Protein AF-A0A4U3FBT4-F1 (afdb_monomer_lite)

Secondary structure (DSSP, 8-state):
-----------HHHHHHHHHHHHHH--HHHHHHHHHHTHHHHHHHGGGSSS-HHHHHHHHHHHHHHHHHH----

Sequence (74 aa):
MEAQKLAVSLSEDQFVNLLHMVQQHGDQAAMLELLHYYEEDMKHLSKYLRMPYEDAMQTLRTELLELVTTGLAE

Structure (mmCIF, N/CA/C/O backbone):
data_AF-A0A4U3FBT4-F1
#
_entry.id   AF-A0A4U3FBT4-F1
#
loop_
_atom_site.group_PDB
_atom_site.id
_atom_site.type_symbol
_atom_site.label_atom_id
_atom_site.label_alt_id
_atom_site.label_comp_id
_atom_site.label_asym_id
_atom_site.label_entity_id
_atom_site.label_seq_id
_atom_site.pdbx_PDB_ins_code
_atom_site.Cartn_x
_atom_site.Cartn_y
_atom_site.Cartn_z
_atom_site.occupancy
_atom_site.B_iso_or_equiv
_atom_site.auth_seq_id
_atom_site.auth_comp_id
_atom_site.auth_asym_id
_atom_site.auth_atom_id
_atom_site.pdbx_PDB_model_num
ATOM 1 N N . MET A 1 1 ? 22.649 -21.065 7.897 1.00 41.88 1 MET A N 1
ATOM 2 C CA . MET A 1 1 ? 21.199 -21.142 8.160 1.00 41.88 1 MET A CA 1
ATOM 3 C C . MET A 1 1 ? 20.519 -20.398 7.034 1.00 41.88 1 MET A C 1
ATOM 5 O O . MET A 1 1 ? 20.585 -19.178 6.993 1.00 41.88 1 MET A O 1
ATOM 9 N N . GLU A 1 2 ? 20.014 -21.139 6.056 1.00 38.06 2 GLU A N 1
ATOM 10 C CA . GLU A 1 2 ? 19.294 -20.584 4.912 1.00 38.06 2 GLU A CA 1
ATOM 11 C C . GLU A 1 2 ? 17.929 -20.104 5.400 1.00 38.06 2 GLU A C 1
ATOM 13 O O . GLU A 1 2 ? 17.095 -20.901 5.831 1.00 38.06 2 GLU A O 1
ATOM 18 N N . ALA A 1 3 ? 17.725 -18.787 5.395 1.00 39.78 3 ALA A N 1
ATOM 19 C CA . ALA A 1 3 ? 16.409 -18.208 5.591 1.00 39.78 3 ALA A CA 1
ATOM 20 C C . ALA A 1 3 ? 15.578 -18.575 4.358 1.00 39.78 3 ALA A C 1
ATOM 22 O O . ALA A 1 3 ? 15.673 -17.929 3.315 1.00 39.78 3 ALA A O 1
ATOM 23 N N . GLN A 1 4 ? 14.818 -19.665 4.466 1.00 41.19 4 GLN A N 1
ATOM 24 C CA . GLN A 1 4 ? 13.739 -19.973 3.541 1.00 41.19 4 GLN A CA 1
ATOM 25 C C . GLN A 1 4 ? 12.819 -18.756 3.541 1.00 41.19 4 GLN A C 1
ATOM 27 O O . GLN A 1 4 ? 12.105 -18.505 4.511 1.00 41.19 4 GLN A O 1
ATOM 32 N N . LYS A 1 5 ? 12.908 -17.961 2.472 1.00 42.31 5 LYS A N 1
ATOM 33 C CA . LYS A 1 5 ? 11.925 -16.946 2.114 1.00 42.31 5 LYS A CA 1
ATOM 34 C C . LYS A 1 5 ? 10.627 -17.714 1.895 1.00 42.31 5 LYS A C 1
ATOM 36 O O . LYS A 1 5 ? 10.370 -18.222 0.808 1.00 42.31 5 LYS A O 1
ATOM 41 N N . LEU A 1 6 ? 9.884 -17.904 2.981 1.00 44.50 6 LEU A N 1
ATOM 42 C CA . LEU A 1 6 ? 8.508 -18.350 2.952 1.00 44.50 6 LEU A CA 1
ATOM 43 C C . LEU A 1 6 ? 7.811 -17.343 2.046 1.00 44.50 6 LEU A C 1
ATOM 45 O O . LEU A 1 6 ? 7.625 -16.192 2.431 1.00 44.50 6 LEU A O 1
ATOM 49 N N . ALA A 1 7 ? 7.527 -17.745 0.811 1.00 50.62 7 ALA A N 1
ATOM 50 C CA . ALA A 1 7 ? 6.497 -17.095 0.032 1.00 50.62 7 ALA A CA 1
ATOM 51 C C . ALA A 1 7 ? 5.252 -17.189 0.914 1.00 50.62 7 ALA A C 1
ATOM 53 O O . ALA A 1 7 ? 4.711 -18.281 1.106 1.00 50.62 7 ALA A O 1
ATOM 54 N N . VAL A 1 8 ? 4.934 -16.085 1.590 1.00 57.00 8 VAL A N 1
ATOM 55 C CA . VAL A 1 8 ? 3.805 -15.978 2.505 1.00 57.00 8 VAL A CA 1
ATOM 56 C C . VAL A 1 8 ? 2.578 -16.234 1.647 1.00 57.00 8 VAL A C 1
ATOM 58 O O . VAL A 1 8 ? 2.119 -15.362 0.921 1.00 57.00 8 VAL A O 1
ATOM 61 N N . SER A 1 9 ? 2.103 -17.474 1.657 1.00 62.31 9 SER A N 1
ATOM 62 C CA . SER A 1 9 ? 0.803 -17.817 1.105 1.00 62.31 9 SER A CA 1
ATOM 63 C C . SER A 1 9 ? -0.199 -17.335 2.136 1.00 62.31 9 SER A C 1
ATOM 65 O O . SER A 1 9 ? -0.473 -17.999 3.133 1.00 62.31 9 SER A O 1
ATOM 67 N N . LEU A 1 10 ? -0.650 -16.101 1.947 1.00 74.62 10 LEU A N 1
ATOM 68 C CA . LEU A 1 10 ? -1.691 -15.517 2.763 1.00 74.62 10 LEU A CA 1
ATOM 69 C C . LEU A 1 10 ? -2.992 -16.265 2.454 1.00 74.62 10 LEU A C 1
ATOM 71 O O . LEU A 1 10 ? -3.491 -16.225 1.330 1.00 74.62 10 LEU A O 1
ATOM 75 N N . SER A 1 11 ? -3.515 -16.996 3.434 1.00 81.38 11 SER A N 1
ATOM 76 C CA . SER A 1 11 ? -4.829 -17.631 3.310 1.00 81.38 11 SER A CA 1
ATOM 77 C C . SER A 1 11 ? -5.918 -16.568 3.156 1.00 81.38 11 SER A C 1
ATOM 79 O O . SER A 1 11 ? -5.803 -15.480 3.716 1.00 81.38 11 SER A O 1
ATOM 81 N N . GLU A 1 12 ? -7.009 -16.901 2.465 1.00 81.62 12 GLU A N 1
ATOM 82 C CA . GLU A 1 12 ? -8.133 -15.978 2.231 1.00 8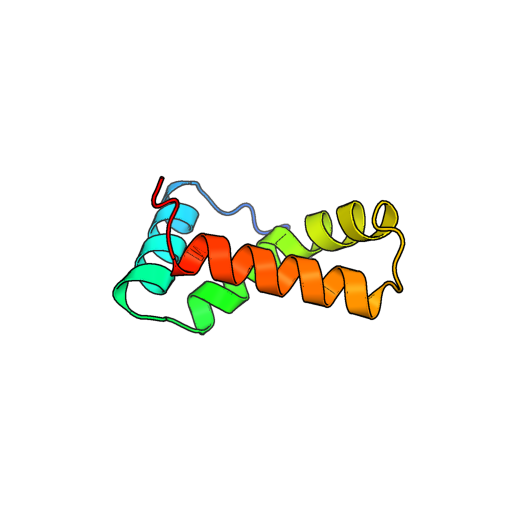1.62 12 GLU A CA 1
ATOM 83 C C . GLU A 1 12 ? -8.680 -15.371 3.536 1.00 81.62 12 GLU A C 1
ATOM 85 O O . GLU A 1 12 ? -8.866 -14.162 3.629 1.00 81.62 12 GLU A O 1
ATOM 90 N N . ASP A 1 13 ? -8.827 -16.185 4.583 1.00 85.69 13 ASP A N 1
ATOM 91 C CA . ASP A 1 13 ? -9.238 -15.737 5.921 1.00 85.69 13 ASP A CA 1
ATOM 92 C C . ASP A 1 13 ? -8.273 -14.703 6.532 1.00 85.69 13 ASP A C 1
ATOM 94 O O . ASP A 1 13 ? -8.699 -13.689 7.083 1.00 85.69 13 ASP A O 1
ATOM 98 N N . GLN A 1 14 ? -6.963 -14.912 6.367 1.00 86.12 14 GLN A N 1
ATOM 99 C CA . GLN A 1 14 ? -5.944 -13.981 6.857 1.00 86.12 14 GLN A CA 1
ATOM 100 C C . GLN A 1 14 ? -5.984 -12.667 6.078 1.00 86.12 14 GLN A C 1
ATOM 102 O O . GLN A 1 14 ? -5.892 -11.599 6.676 1.00 86.12 14 GLN A O 1
ATOM 107 N N . PHE A 1 15 ? -6.194 -12.732 4.762 1.00 86.62 15 PHE A N 1
ATOM 108 C CA . PHE A 1 15 ? -6.364 -11.547 3.928 1.00 86.62 15 PHE A CA 1
ATOM 109 C C . PHE A 1 15 ? -7.579 -10.721 4.344 1.00 86.62 15 PHE A C 1
ATOM 111 O O . PHE A 1 15 ? -7.460 -9.515 4.557 1.00 86.62 15 PHE A O 1
ATOM 118 N N . VAL A 1 16 ? -8.733 -11.370 4.522 1.00 87.19 16 VAL A N 1
ATOM 119 C CA . VAL A 1 16 ? -9.954 -10.703 4.988 1.00 87.19 16 VAL A CA 1
ATOM 120 C C . VAL A 1 16 ? -9.724 -10.075 6.362 1.00 87.19 16 VAL A C 1
ATOM 122 O O . VAL A 1 16 ? -10.067 -8.912 6.562 1.00 87.19 16 VAL A O 1
ATOM 125 N N . ASN A 1 17 ? -9.085 -10.788 7.291 1.00 89.50 17 ASN A N 1
ATOM 126 C CA . ASN A 1 17 ? -8.793 -10.243 8.613 1.00 89.50 17 ASN A CA 1
ATOM 127 C C . ASN A 1 17 ? -7.872 -9.011 8.545 1.00 89.50 17 ASN A C 1
ATOM 129 O O . ASN A 1 17 ? -8.153 -8.004 9.190 1.00 89.50 17 ASN A O 1
ATOM 133 N N . LEU A 1 18 ? -6.819 -9.042 7.722 1.00 88.88 18 LEU A N 1
ATOM 134 C CA . LEU A 1 18 ? -5.942 -7.887 7.507 1.00 88.88 18 LEU A CA 1
ATOM 135 C C . LEU A 1 18 ? -6.705 -6.692 6.930 1.00 88.88 18 LEU A C 1
ATOM 137 O O . LEU A 1 18 ? -6.566 -5.585 7.442 1.00 88.88 18 LEU A O 1
ATOM 141 N N . LEU A 1 19 ? -7.554 -6.904 5.920 1.00 88.25 19 LEU A N 1
ATOM 142 C CA . LEU A 1 19 ? -8.394 -5.841 5.364 1.00 88.25 19 LEU A CA 1
ATOM 143 C C . LEU A 1 19 ? -9.314 -5.227 6.422 1.00 88.25 19 LEU A C 1
ATOM 145 O O . LEU A 1 19 ? -9.402 -4.005 6.525 1.00 88.25 19 LEU A O 1
ATOM 149 N N . HIS A 1 20 ? -9.954 -6.059 7.246 1.00 88.50 20 HIS A N 1
ATOM 150 C CA . HIS A 1 20 ? -10.784 -5.590 8.352 1.00 88.50 20 HIS A CA 1
ATOM 151 C C . HIS A 1 20 ? -9.978 -4.760 9.359 1.00 88.50 20 HIS A C 1
ATOM 153 O O . HIS A 1 20 ? -10.431 -3.691 9.768 1.00 88.50 20 HIS A O 1
ATOM 159 N N . MET A 1 21 ? -8.774 -5.206 9.728 1.00 88.25 21 MET A N 1
ATOM 160 C CA . MET A 1 21 ? -7.886 -4.476 10.638 1.00 88.25 21 MET A CA 1
ATOM 161 C C . MET A 1 21 ? -7.478 -3.112 10.069 1.00 88.25 21 MET A C 1
ATOM 163 O O . MET A 1 21 ? -7.496 -2.107 10.782 1.00 88.25 21 MET A O 1
ATOM 167 N N . VAL A 1 22 ? -7.180 -3.049 8.772 1.00 89.25 22 VAL A N 1
ATOM 168 C CA . VAL A 1 22 ? -6.858 -1.795 8.086 1.00 89.25 22 VAL A CA 1
ATOM 169 C C . VAL A 1 22 ? -8.059 -0.848 8.050 1.00 89.25 22 VAL A C 1
ATOM 171 O O . VAL A 1 22 ? -7.934 0.305 8.455 1.00 89.25 22 VAL A O 1
ATOM 174 N N . GLN A 1 23 ? -9.232 -1.324 7.634 1.00 86.69 23 GLN A N 1
ATOM 175 C CA . GLN A 1 23 ? -10.424 -0.486 7.456 1.00 86.69 23 GLN A CA 1
ATOM 176 C C . GLN A 1 23 ? -11.037 -0.007 8.772 1.00 86.69 23 GLN A C 1
ATOM 178 O O . GLN A 1 23 ? -11.473 1.136 8.877 1.00 86.69 23 GLN A O 1
ATOM 183 N N . GLN A 1 24 ? -11.111 -0.884 9.775 1.00 84.50 24 GLN A N 1
ATOM 184 C CA . GLN A 1 24 ? -11.821 -0.598 11.026 1.00 84.50 24 GLN A CA 1
ATOM 185 C C . GLN A 1 24 ? -10.924 0.063 12.070 1.00 84.50 24 GLN A C 1
ATOM 187 O O . GLN A 1 24 ? -11.398 0.862 12.878 1.00 84.50 24 GLN A O 1
ATOM 192 N N . HIS A 1 25 ? -9.634 -0.278 12.074 1.00 82.75 25 HIS A N 1
ATOM 193 C CA . HIS A 1 25 ? -8.708 0.142 13.123 1.00 82.75 25 HIS A CA 1
ATOM 194 C C . HIS A 1 25 ? -7.567 1.021 12.610 1.00 82.75 25 HIS A C 1
ATOM 196 O O . HIS A 1 25 ? -6.830 1.571 13.427 1.00 82.75 25 HIS A O 1
ATOM 202 N N . GLY A 1 26 ? -7.421 1.186 11.289 1.00 80.12 26 GLY A N 1
ATOM 203 C CA . GLY A 1 26 ? -6.277 1.894 10.715 1.00 80.12 26 GLY A CA 1
ATOM 204 C C . GLY A 1 26 ? -4.955 1.212 11.066 1.00 80.12 26 GLY A C 1
ATOM 205 O O . GLY A 1 26 ? -3.948 1.895 11.259 1.00 80.12 26 GLY A O 1
ATOM 206 N N . ASP A 1 27 ? -4.967 -0.116 11.233 1.00 87.69 27 ASP A N 1
ATOM 207 C CA . ASP A 1 27 ? -3.817 -0.858 11.738 1.00 87.69 27 ASP A CA 1
ATOM 208 C C . ASP A 1 27 ? -2.652 -0.800 10.738 1.00 87.69 27 ASP A C 1
ATOM 210 O O . ASP A 1 27 ? -2.694 -1.369 9.644 1.00 87.69 27 ASP A O 1
ATOM 214 N N . GLN A 1 28 ? -1.590 -0.093 11.128 1.00 85.19 28 GLN A N 1
ATOM 215 C CA . GLN A 1 28 ? -0.414 0.107 10.285 1.00 85.19 28 GLN A CA 1
ATOM 216 C C . GLN A 1 28 ? 0.379 -1.183 10.060 1.00 85.19 28 GLN A C 1
ATOM 218 O O . GLN A 1 28 ? 1.021 -1.322 9.021 1.00 85.19 28 GLN A O 1
ATOM 223 N N . ALA A 1 29 ? 0.354 -2.129 11.003 1.00 87.19 29 ALA A N 1
ATOM 224 C CA . ALA A 1 29 ? 1.034 -3.406 10.828 1.00 87.19 29 ALA A CA 1
ATOM 225 C C . ALA A 1 29 ? 0.306 -4.249 9.775 1.00 87.19 29 ALA A C 1
ATOM 227 O O . ALA A 1 29 ? 0.956 -4.797 8.887 1.00 87.19 29 ALA A O 1
ATOM 228 N N . ALA A 1 30 ? -1.029 -4.254 9.800 1.00 88.38 30 ALA A N 1
ATOM 229 C CA . ALA A 1 30 ? -1.833 -4.918 8.780 1.00 88.38 30 ALA A CA 1
ATOM 230 C C . ALA A 1 30 ? -1.639 -4.290 7.387 1.00 88.38 30 ALA A C 1
ATOM 232 O O . ALA A 1 30 ? -1.493 -5.009 6.397 1.00 88.38 30 ALA A O 1
ATOM 233 N N . MET A 1 31 ? -1.546 -2.956 7.306 1.00 88.62 31 MET A N 1
ATOM 234 C CA . MET A 1 31 ? -1.207 -2.254 6.059 1.00 88.62 31 MET A CA 1
ATOM 235 C C . MET A 1 31 ? 0.163 -2.684 5.515 1.00 88.62 31 MET A C 1
ATOM 237 O O . MET A 1 31 ? 0.301 -2.968 4.326 1.00 88.62 31 MET A O 1
ATOM 241 N N . LEU A 1 32 ? 1.184 -2.741 6.374 1.00 89.25 32 LEU A N 1
ATOM 242 C CA . LEU A 1 32 ? 2.534 -3.150 5.979 1.00 89.25 32 LEU A CA 1
ATOM 243 C C . LEU A 1 32 ? 2.591 -4.615 5.541 1.00 89.25 32 LEU A C 1
ATOM 245 O O . LEU A 1 32 ? 3.313 -4.935 4.598 1.00 89.25 32 LEU A O 1
ATOM 249 N N . GLU A 1 33 ? 1.825 -5.492 6.185 1.00 89.75 33 GLU A N 1
ATOM 250 C CA . GLU A 1 33 ? 1.750 -6.906 5.824 1.00 89.75 33 GLU A CA 1
ATOM 251 C C . GLU A 1 33 ? 1.116 -7.098 4.438 1.00 89.75 33 GLU A C 1
ATOM 253 O O . GLU A 1 33 ? 1.666 -7.821 3.604 1.00 89.75 33 GLU A O 1
ATOM 258 N N . LEU A 1 34 ? 0.044 -6.355 4.134 1.00 88.56 34 LEU A N 1
ATOM 259 C CA . LEU A 1 34 ? -0.561 -6.316 2.798 1.00 88.56 34 LEU A CA 1
ATOM 260 C C . LEU A 1 34 ? 0.415 -5.780 1.742 1.00 88.56 34 LEU A C 1
ATOM 262 O O . LEU A 1 34 ? 0.567 -6.377 0.676 1.00 88.56 34 LEU A O 1
ATOM 266 N N . LEU A 1 35 ? 1.126 -4.687 2.036 1.00 89.38 35 LEU A N 1
ATOM 267 C CA . LEU A 1 35 ? 2.134 -4.135 1.124 1.00 89.38 35 LEU A CA 1
ATOM 268 C C . LEU A 1 35 ? 3.278 -5.119 0.862 1.00 89.38 35 LEU A C 1
ATOM 270 O O . LEU A 1 35 ? 3.777 -5.186 -0.259 1.00 89.38 35 LEU A O 1
ATOM 274 N N . HIS A 1 36 ? 3.701 -5.871 1.881 1.00 89.06 36 HIS A N 1
ATOM 275 C CA . HIS A 1 36 ? 4.753 -6.871 1.739 1.00 89.06 36 HIS A CA 1
ATOM 276 C C . HIS A 1 36 ? 4.292 -8.056 0.890 1.00 89.06 36 HIS A C 1
ATOM 278 O O . HIS A 1 36 ? 5.036 -8.507 0.021 1.00 89.06 36 HIS A O 1
ATOM 284 N N . TYR A 1 37 ? 3.057 -8.514 1.105 1.00 88.25 37 TYR A N 1
ATOM 285 C CA . TYR A 1 37 ? 2.452 -9.587 0.322 1.00 88.25 37 TYR A CA 1
ATOM 286 C C . TYR A 1 37 ? 2.412 -9.244 -1.175 1.00 88.25 37 TYR A C 1
ATOM 288 O O . TYR A 1 37 ? 2.854 -10.042 -1.997 1.00 88.25 37 TYR A O 1
ATOM 296 N N . TYR A 1 38 ? 1.988 -8.027 -1.525 1.00 88.56 38 TYR A N 1
ATOM 297 C CA . TYR A 1 38 ? 1.934 -7.564 -2.916 1.00 88.56 38 TYR A CA 1
ATOM 298 C C . TYR A 1 38 ? 3.260 -7.005 -3.452 1.00 88.56 38 TYR A C 1
ATOM 300 O O . TYR A 1 38 ? 3.311 -6.562 -4.597 1.00 88.56 38 TYR A O 1
ATOM 308 N N . GLU A 1 39 ? 4.348 -6.991 -2.676 1.00 89.31 39 GLU A N 1
ATOM 309 C CA . GLU A 1 39 ? 5.591 -6.326 -3.088 1.00 89.31 39 GLU A CA 1
ATOM 310 C C . GLU A 1 39 ? 6.175 -6.922 -4.380 1.00 89.31 39 GLU A C 1
ATOM 312 O O . GLU A 1 39 ? 6.672 -6.187 -5.237 1.00 89.31 39 GLU A O 1
ATOM 317 N N . GLU A 1 40 ? 6.127 -8.247 -4.526 1.00 88.44 40 GLU A N 1
ATOM 318 C CA . GLU A 1 40 ? 6.605 -8.937 -5.728 1.00 88.44 40 GLU A CA 1
ATOM 319 C C . GLU A 1 40 ? 5.747 -8.537 -6.937 1.00 88.44 40 GLU A C 1
ATOM 321 O O . GLU A 1 40 ? 6.289 -8.087 -7.948 1.00 88.44 40 GLU A O 1
ATOM 326 N N . ASP A 1 41 ? 4.418 -8.585 -6.818 1.00 90.00 41 ASP A N 1
ATOM 327 C CA . ASP A 1 41 ? 3.495 -8.135 -7.864 1.00 90.00 41 ASP A CA 1
ATOM 328 C C . ASP A 1 41 ? 3.713 -6.665 -8.229 1.00 90.00 41 ASP A C 1
ATOM 330 O O . ASP A 1 41 ? 3.788 -6.326 -9.409 1.00 90.00 41 ASP A O 1
ATOM 334 N N . MET A 1 42 ? 3.923 -5.787 -7.245 1.00 91.00 42 MET A N 1
ATOM 335 C CA . MET A 1 42 ? 4.235 -4.379 -7.493 1.00 91.00 42 MET A CA 1
ATOM 336 C C . MET A 1 42 ? 5.544 -4.211 -8.266 1.00 91.00 42 MET A C 1
ATOM 338 O O . MET A 1 42 ? 5.617 -3.402 -9.188 1.00 91.00 42 MET A O 1
ATOM 342 N N . LYS A 1 43 ? 6.578 -5.001 -7.953 1.00 90.81 43 LYS A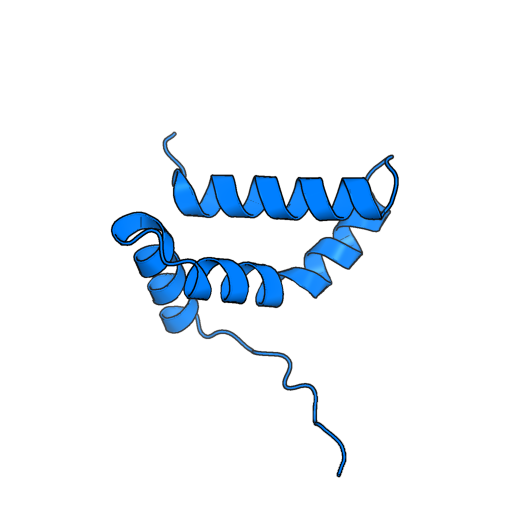 N 1
ATOM 343 C CA . LYS A 1 43 ? 7.840 -5.017 -8.714 1.00 90.81 43 LYS A CA 1
ATOM 344 C C . LYS A 1 43 ? 7.656 -5.524 -10.141 1.00 90.81 43 LYS A C 1
ATOM 346 O O . LYS A 1 43 ? 8.408 -5.132 -11.035 1.00 90.81 43 LYS A O 1
ATOM 351 N N . HIS A 1 44 ? 6.706 -6.425 -10.367 1.00 91.56 44 HIS A N 1
ATOM 352 C CA . HIS A 1 44 ? 6.348 -6.871 -11.707 1.00 91.56 44 HIS A CA 1
ATOM 353 C C . HIS A 1 44 ? 5.579 -5.783 -12.464 1.00 91.56 44 HIS A C 1
ATOM 355 O O . HIS A 1 44 ? 5.949 -5.465 -13.594 1.00 91.56 44 HIS A O 1
ATOM 361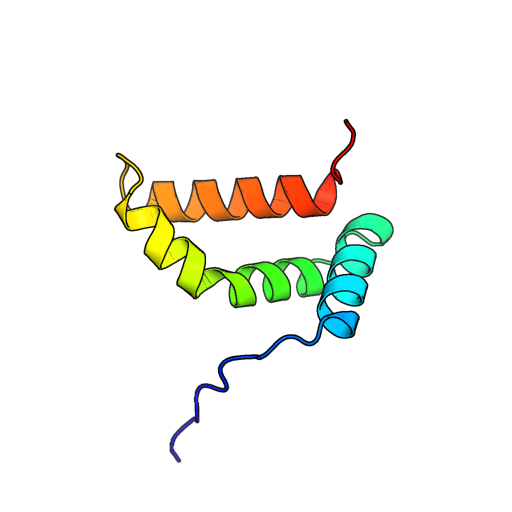 N N . LEU A 1 45 ? 4.580 -5.166 -11.832 1.00 90.31 45 LEU A N 1
ATOM 362 C CA . LEU A 1 45 ? 3.749 -4.104 -12.401 1.00 90.31 45 LEU A CA 1
ATOM 363 C C . LEU A 1 45 ? 4.541 -2.824 -12.684 1.00 90.31 45 LEU A C 1
ATOM 365 O O . LEU A 1 45 ? 4.334 -2.191 -13.719 1.00 90.31 45 LEU A O 1
ATOM 369 N N . SER A 1 46 ? 5.508 -2.482 -11.831 1.00 91.62 46 SER A N 1
ATOM 370 C CA . SER A 1 46 ? 6.337 -1.284 -11.990 1.00 91.62 46 SER A CA 1
ATOM 371 C C . SER A 1 46 ? 7.132 -1.273 -13.295 1.00 91.62 46 SER A C 1
ATOM 373 O O . SER A 1 46 ? 7.377 -0.206 -13.848 1.00 91.62 46 SER A O 1
ATOM 375 N N . LYS A 1 47 ? 7.453 -2.445 -13.862 1.00 90.00 47 LYS A N 1
ATOM 376 C CA . LYS A 1 47 ? 8.124 -2.569 -15.171 1.00 90.00 47 LYS A CA 1
ATOM 377 C C . LYS A 1 47 ? 7.262 -2.105 -16.345 1.00 90.00 47 LYS A C 1
ATOM 379 O O . LYS A 1 47 ? 7.799 -1.816 -17.412 1.00 90.00 47 LYS A O 1
ATOM 384 N N . TYR A 1 48 ? 5.944 -2.073 -16.170 1.00 91.31 48 TYR A N 1
ATOM 385 C CA . TYR A 1 48 ? 4.993 -1.652 -17.199 1.00 91.31 48 TYR A CA 1
ATOM 386 C C . TYR A 1 48 ? 4.611 -0.176 -17.072 1.00 91.31 48 TYR A C 1
ATOM 388 O O . TYR A 1 48 ? 4.060 0.402 -18.012 1.00 91.31 48 TYR A O 1
ATOM 396 N N . LEU A 1 49 ? 4.924 0.450 -15.936 1.00 89.00 49 LEU A N 1
ATOM 397 C CA . LEU A 1 49 ? 4.685 1.865 -15.715 1.00 89.00 49 LEU A CA 1
ATOM 398 C C . LEU A 1 49 ? 5.755 2.694 -16.437 1.00 89.00 49 LEU A C 1
ATOM 400 O O . LEU A 1 49 ? 6.953 2.442 -16.333 1.00 89.00 49 LEU A O 1
ATOM 404 N N . ARG A 1 50 ? 5.325 3.719 -17.184 1.00 88.94 50 ARG A N 1
ATOM 405 C CA . ARG A 1 50 ? 6.224 4.660 -17.880 1.00 88.94 50 ARG A CA 1
ATOM 406 C C . ARG A 1 50 ? 6.750 5.734 -16.921 1.00 88.94 50 ARG A C 1
ATOM 408 O O . ARG A 1 50 ? 6.594 6.923 -17.180 1.00 88.94 50 ARG A O 1
ATOM 415 N N . MET A 1 51 ? 7.328 5.311 -15.803 1.00 91.50 51 MET A N 1
ATOM 416 C CA . MET A 1 51 ? 7.895 6.184 -14.774 1.00 91.50 51 MET A CA 1
ATOM 417 C C . MET A 1 51 ? 9.113 5.515 -14.111 1.00 91.50 51 MET A C 1
ATOM 419 O O . MET A 1 51 ? 9.325 4.314 -14.307 1.00 91.50 51 MET A O 1
ATOM 423 N N . PRO A 1 52 ? 9.946 6.264 -13.367 1.00 93.56 52 PRO A N 1
ATOM 424 C CA . PRO A 1 52 ? 11.055 5.697 -12.606 1.00 93.56 52 PRO A CA 1
ATOM 425 C C . PRO A 1 52 ? 10.591 4.586 -11.662 1.00 93.56 52 PRO A C 1
ATOM 427 O O . PRO A 1 52 ? 9.492 4.645 -11.124 1.00 93.56 52 PRO A O 1
ATOM 430 N N . TYR A 1 53 ? 11.444 3.585 -11.428 1.00 88.69 53 TYR A N 1
ATOM 431 C CA . TYR A 1 53 ? 11.107 2.449 -10.562 1.00 88.69 53 TYR A CA 1
ATOM 432 C C . TYR A 1 53 ? 10.672 2.887 -9.156 1.00 88.69 53 TYR A C 1
ATOM 434 O O . TYR A 1 53 ? 9.716 2.339 -8.616 1.00 88.69 53 TYR A O 1
ATOM 442 N N . GLU A 1 54 ? 11.350 3.877 -8.572 1.00 90.56 54 GLU A N 1
ATOM 443 C CA . GLU A 1 54 ? 11.001 4.399 -7.247 1.00 90.56 54 GLU A CA 1
ATOM 444 C C . GLU A 1 54 ? 9.606 5.029 -7.240 1.00 90.56 54 GLU A C 1
ATOM 446 O O . GLU A 1 54 ? 8.794 4.686 -6.382 1.00 90.56 54 GLU A O 1
ATOM 451 N N . ASP A 1 55 ? 9.304 5.857 -8.241 1.00 92.50 55 ASP A N 1
ATOM 452 C CA . ASP A 1 55 ? 7.994 6.491 -8.399 1.00 92.50 55 ASP A CA 1
ATOM 453 C C . ASP A 1 55 ? 6.906 5.439 -8.632 1.00 92.50 55 ASP A C 1
ATOM 455 O O . ASP A 1 55 ? 5.890 5.444 -7.949 1.00 92.50 55 ASP A O 1
ATOM 459 N N . ALA A 1 56 ? 7.157 4.468 -9.515 1.00 93.69 56 ALA A N 1
ATOM 460 C CA . ALA A 1 56 ? 6.247 3.364 -9.807 1.00 93.69 56 ALA A CA 1
ATOM 461 C C . ALA A 1 56 ? 5.902 2.553 -8.556 1.00 93.69 56 ALA A C 1
ATOM 463 O O . ALA A 1 56 ? 4.736 2.250 -8.306 1.00 93.69 56 ALA A O 1
ATOM 464 N N . MET A 1 57 ? 6.911 2.212 -7.754 1.00 93.12 57 MET A N 1
ATOM 465 C CA . MET A 1 57 ? 6.708 1.485 -6.505 1.00 93.12 57 MET A CA 1
ATOM 466 C C . MET A 1 57 ? 5.926 2.318 -5.489 1.00 93.12 57 MET A C 1
ATOM 468 O O . MET A 1 57 ? 5.070 1.770 -4.801 1.00 93.12 57 MET A O 1
ATOM 472 N N . GLN A 1 58 ? 6.198 3.620 -5.383 1.00 91.56 58 GLN A N 1
ATOM 473 C CA . GLN A 1 58 ? 5.444 4.500 -4.489 1.00 91.56 58 GLN A CA 1
ATOM 474 C C . GLN A 1 58 ? 3.992 4.642 -4.937 1.00 91.56 58 GLN A C 1
ATOM 476 O O . GLN A 1 58 ? 3.102 4.443 -4.119 1.00 91.56 58 GLN A O 1
ATOM 481 N N . THR A 1 59 ? 3.743 4.872 -6.227 1.00 92.81 59 THR A N 1
ATOM 482 C CA . THR A 1 59 ? 2.390 4.919 -6.790 1.00 92.81 59 THR A CA 1
ATOM 483 C C . THR A 1 59 ? 1.619 3.647 -6.464 1.00 92.81 59 THR A C 1
ATOM 485 O O . THR A 1 59 ? 0.543 3.725 -5.890 1.00 92.81 59 THR A O 1
ATOM 488 N N . LEU A 1 60 ? 2.180 2.468 -6.742 1.00 92.69 60 LEU A N 1
ATOM 489 C CA . LEU A 1 60 ? 1.494 1.197 -6.484 1.00 92.69 60 LEU A CA 1
ATOM 490 C C . LEU A 1 60 ? 1.195 0.966 -4.996 1.00 92.69 60 LEU A C 1
ATOM 492 O O . LEU A 1 60 ? 0.147 0.418 -4.659 1.00 92.69 60 LEU A O 1
ATOM 496 N N . ARG A 1 61 ? 2.092 1.393 -4.100 1.00 91.56 61 ARG A N 1
ATOM 497 C CA . ARG A 1 61 ? 1.869 1.324 -2.649 1.00 91.56 61 ARG A CA 1
ATOM 498 C C . ARG A 1 61 ? 0.745 2.251 -2.213 1.00 91.56 61 ARG A C 1
ATOM 500 O O . ARG A 1 61 ? -0.121 1.818 -1.462 1.00 91.56 61 ARG A O 1
ATOM 507 N N . THR A 1 62 ? 0.767 3.497 -2.674 1.00 91.19 62 THR A N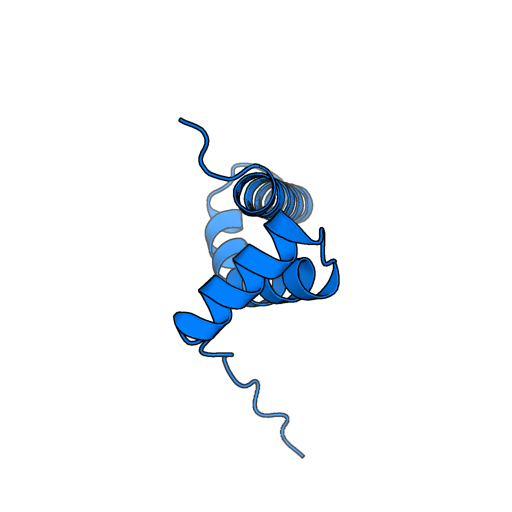 1
ATOM 508 C CA . THR A 1 62 ? -0.264 4.489 -2.363 1.00 91.19 62 THR A CA 1
ATOM 509 C C . THR A 1 62 ? -1.628 4.028 -2.864 1.00 91.19 62 THR A C 1
ATOM 511 O O . THR A 1 62 ? -2.553 3.954 -2.066 1.00 91.19 62 THR A O 1
ATOM 514 N N . GLU A 1 63 ? -1.721 3.596 -4.122 1.00 91.12 63 GLU A N 1
ATOM 515 C CA . GLU A 1 63 ? -2.966 3.091 -4.711 1.00 91.12 63 GLU A CA 1
ATOM 516 C C . GLU A 1 63 ? -3.496 1.875 -3.940 1.00 91.12 63 GLU A C 1
ATOM 518 O O . GLU A 1 63 ? -4.680 1.815 -3.618 1.00 91.12 63 GLU A O 1
ATOM 523 N N . LEU A 1 64 ? -2.628 0.919 -3.574 1.00 90.31 64 LEU A N 1
ATOM 524 C CA . LEU A 1 64 ? -3.050 -0.222 -2.759 1.00 90.31 64 LEU A CA 1
ATOM 525 C C . LEU A 1 64 ? -3.591 0.239 -1.403 1.00 90.31 64 LEU A C 1
ATOM 527 O O . LEU A 1 64 ? -4.651 -0.226 -0.996 1.00 90.31 64 LEU A O 1
ATOM 531 N N . LEU A 1 65 ? -2.882 1.136 -0.711 1.00 88.50 65 LEU A N 1
ATOM 532 C CA . LEU A 1 65 ? -3.305 1.665 0.586 1.00 88.50 65 LEU A CA 1
ATOM 533 C C . LEU A 1 65 ? -4.652 2.383 0.496 1.00 88.50 65 LEU A C 1
ATOM 535 O O . LEU A 1 65 ? -5.504 2.175 1.357 1.00 88.50 65 LEU A O 1
ATOM 539 N N . GLU A 1 66 ? -4.866 3.190 -0.539 1.00 88.06 66 GLU A N 1
ATOM 540 C CA . GLU A 1 66 ? -6.140 3.870 -0.767 1.00 88.06 66 GLU A CA 1
ATOM 541 C C . GLU A 1 66 ? -7.269 2.873 -1.036 1.00 88.06 66 GLU A C 1
ATOM 543 O O . GLU A 1 66 ? -8.328 2.980 -0.416 1.00 88.06 66 GLU A O 1
ATOM 548 N N . LEU A 1 67 ? -7.024 1.853 -1.866 1.00 87.62 67 LEU A N 1
ATOM 549 C CA . LEU A 1 67 ? -7.991 0.788 -2.144 1.00 87.62 67 LEU A CA 1
ATOM 550 C C . LEU A 1 67 ? -8.401 0.039 -0.872 1.00 87.62 67 LEU A C 1
ATOM 552 O O . LEU A 1 67 ? -9.589 -0.204 -0.648 1.00 87.62 67 LEU A O 1
ATOM 556 N N . VAL A 1 68 ? -7.434 -0.319 -0.022 1.00 86.06 68 VAL A N 1
ATOM 557 C CA . VAL A 1 68 ? -7.732 -1.069 1.205 1.00 86.06 68 VAL A CA 1
ATOM 558 C C . VAL A 1 68 ? -8.334 -0.192 2.299 1.00 86.06 68 VAL A C 1
ATOM 560 O O . VAL A 1 68 ? -9.124 -0.706 3.082 1.00 86.06 68 VAL A O 1
ATOM 563 N N . THR A 1 69 ? -8.014 1.106 2.348 1.00 83.12 69 THR A N 1
ATOM 564 C CA . THR A 1 69 ? -8.476 2.023 3.410 1.00 83.12 69 THR A CA 1
ATOM 565 C C . THR A 1 69 ? -9.851 2.612 3.113 1.00 83.12 69 THR A C 1
ATOM 567 O O . THR A 1 69 ? -10.702 2.654 3.997 1.00 83.12 69 THR A O 1
ATOM 570 N N . THR A 1 70 ? -10.089 3.062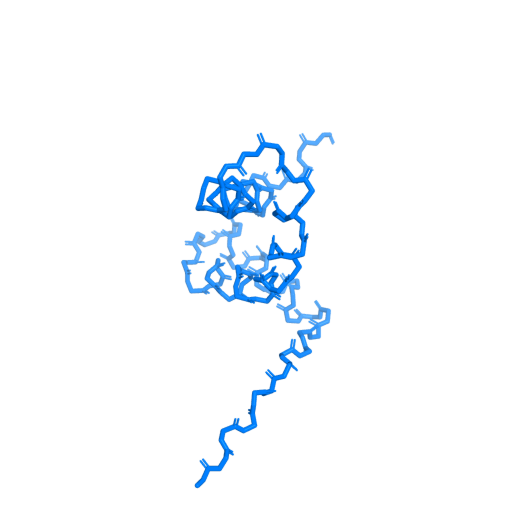 1.882 1.00 77.94 70 THR A N 1
ATOM 571 C CA . THR A 1 70 ? -11.364 3.684 1.493 1.00 77.94 70 THR A CA 1
ATOM 572 C C . THR A 1 70 ? -12.460 2.637 1.287 1.00 77.94 70 THR A C 1
ATOM 574 O O . THR A 1 70 ? -13.643 2.937 1.450 1.00 77.94 70 THR A O 1
ATOM 577 N N . GLY A 1 71 ? -12.072 1.392 0.986 1.00 64.44 71 GLY A N 1
ATOM 578 C CA . GLY A 1 71 ? -12.986 0.367 0.500 1.00 64.44 71 GLY A CA 1
ATOM 579 C C . GLY A 1 71 ? -13.504 0.730 -0.896 1.00 64.44 71 GLY A C 1
ATOM 580 O O . GLY A 1 71 ? -13.577 1.900 -1.264 1.00 64.44 71 GLY A O 1
ATOM 581 N N 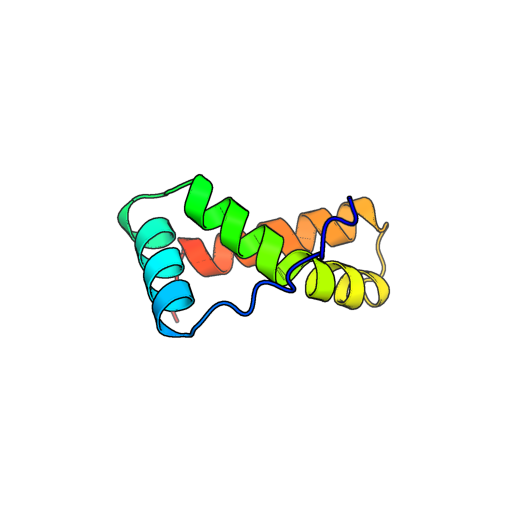. LEU A 1 72 ? -13.859 -0.269 -1.706 1.00 51.97 72 LEU A N 1
ATOM 582 C CA . LEU A 1 72 ? -14.593 -0.059 -2.960 1.00 51.97 72 LEU A CA 1
ATOM 583 C C . LEU A 1 72 ? -15.981 0.526 -2.639 1.00 51.97 72 LEU A C 1
ATOM 585 O O . LEU A 1 72 ? -16.964 -0.201 -2.536 1.00 51.97 72 LEU A O 1
ATOM 589 N N . ALA A 1 73 ? -16.043 1.833 -2.405 1.00 40.19 73 ALA A N 1
ATOM 590 C CA . ALA A 1 73 ? -17.266 2.610 -2.354 1.00 40.19 73 ALA A CA 1
ATOM 591 C C . ALA A 1 73 ? -17.579 3.091 -3.777 1.00 40.19 73 ALA A C 1
ATOM 593 O O . ALA A 1 73 ? -17.317 4.242 -4.126 1.00 40.19 73 ALA A O 1
ATOM 594 N N . GLU A 1 74 ? -18.107 2.180 -4.594 1.00 42.53 74 GLU A N 1
ATOM 595 C CA . GLU A 1 74 ? -18.905 2.504 -5.784 1.00 42.53 74 GLU A CA 1
ATOM 596 C C . GLU A 1 74 ? -20.346 2.028 -5.577 1.00 42.53 74 GLU A C 1
ATOM 598 O O . GLU A 1 74 ? -20.534 0.876 -5.116 1.00 42.53 74 GLU A O 1
#

Foldseek 3Di:
DDPPPPLPPQDPVNLVVLLCCCAVPVDVVSLVVVLVNCVVVLQVVLVVDPDDSVVSSVVVSVVVSCCSHVPPPD

Radius of gyration: 13.73 Å; chains: 1; bounding box: 40×28×31 Å

pLDDT: mean 81.15, std 16.31, range [38.06, 93.69]